Protein AF-A0A3B0TWT0-F1 (afdb_monomer_lite)

Radius of gyration: 18.14 Å; chains: 1; bounding box: 36×26×51 Å

Secondary structure (DSSP, 8-state):
---PPP-HHHHHHHHHHH-S-TTHHHHHHHHHHHHHHHHHHTT----HHHHHHHHHHHHHHHHH-THHHHHHHHHHHHT--GGG-EEEES-HHHHHHHHHTT-EEEEE--SSPPPPTTSPPPSEEESSHHHHHHHHHT-

pLDDT: mean 76.95, std 11.05, range [29.7, 89.31]

InterPro domains:
  IPR023198 Phosphoglycolate phosphatase-like, domain 2 [G3DSA:1.10.150.240] (9-74)
  IPR036412 HAD-like superfamily [SSF56784] (62-136)

Structure (mmCIF, N/CA/C/O backbone):
data_AF-A0A3B0TWT0-F1
#
_entry.id   AF-A0A3B0TWT0-F1
#
loop_
_atom_site.group_PDB
_atom_site.id
_atom_site.type_symbol
_atom_site.label_atom_id
_atom_site.label_alt_id
_atom_site.label_comp_id
_atom_site.label_asym_id
_atom_site.label_entity_id
_atom_site.label_seq_id
_atom_site.pdbx_PDB_ins_code
_atom_site.Cartn_x
_atom_site.Cartn_y
_atom_site.Cartn_z
_atom_site.occupancy
_atom_site.B_iso_or_equiv
_atom_site.auth_seq_id
_atom_site.auth_comp_id
_atom_site.auth_asym_id
_atom_site.auth_atom_id
_atom_site.pdbx_PDB_model_num
ATOM 1 N N . MET A 1 1 ? 17.627 -0.512 -26.574 1.00 29.70 1 MET A N 1
ATOM 2 C CA . MET A 1 1 ? 16.457 0.241 -26.084 1.00 29.70 1 MET A CA 1
ATOM 3 C C . MET A 1 1 ? 15.221 -0.456 -26.633 1.00 29.70 1 MET A C 1
ATOM 5 O O . MET A 1 1 ? 14.938 -0.311 -27.811 1.00 29.70 1 MET A O 1
ATOM 9 N N . ASN A 1 2 ? 14.592 -1.329 -25.839 1.00 32.09 2 ASN A N 1
ATOM 10 C CA . ASN A 1 2 ? 13.377 -2.054 -26.232 1.00 32.09 2 ASN A CA 1
ATOM 11 C C . ASN A 1 2 ? 12.176 -1.292 -25.668 1.00 32.09 2 ASN A C 1
ATOM 13 O O . ASN A 1 2 ? 11.709 -1.585 -24.572 1.00 32.09 2 ASN A O 1
ATOM 17 N N . GLU A 1 3 ? 11.718 -0.268 -26.378 1.00 43.56 3 GLU A N 1
ATOM 18 C CA . GLU A 1 3 ? 10.541 0.498 -25.969 1.00 43.56 3 GLU A CA 1
ATOM 19 C C . GLU A 1 3 ? 9.286 -0.279 -26.377 1.00 43.56 3 GLU A C 1
ATOM 21 O O . GLU A 1 3 ? 8.883 -0.289 -27.537 1.00 43.56 3 GLU A O 1
ATOM 26 N N . THR A 1 4 ? 8.694 -0.994 -25.419 1.00 53.25 4 THR A N 1
ATOM 27 C CA . THR A 1 4 ? 7.391 -1.648 -25.595 1.00 53.25 4 THR A CA 1
ATOM 28 C C . THR A 1 4 ? 6.319 -0.734 -25.016 1.00 53.25 4 THR A C 1
ATOM 30 O O . THR A 1 4 ? 6.315 -0.459 -23.817 1.00 53.25 4 THR A O 1
ATOM 33 N N . LEU A 1 5 ? 5.411 -0.245 -25.862 1.00 59.09 5 LEU A N 1
ATOM 34 C CA . LEU A 1 5 ? 4.241 0.508 -25.416 1.00 59.09 5 LEU A CA 1
ATOM 35 C C . LEU A 1 5 ? 3.238 -0.456 -24.770 1.00 59.09 5 LEU A C 1
ATOM 37 O O . LEU A 1 5 ? 2.741 -1.374 -25.420 1.00 59.09 5 LEU A O 1
ATOM 41 N N . LEU A 1 6 ? 2.935 -0.240 -23.490 1.00 68.25 6 LEU A N 1
ATOM 42 C CA . LEU A 1 6 ? 1.965 -1.036 -22.742 1.00 68.25 6 LEU A CA 1
ATOM 43 C C . LEU A 1 6 ? 0.585 -0.362 -22.784 1.00 68.25 6 LEU A C 1
ATOM 45 O O . LEU A 1 6 ? 0.431 0.788 -22.371 1.00 68.25 6 LEU A O 1
ATOM 49 N N . ASN A 1 7 ? -0.434 -1.068 -23.280 1.00 77.56 7 ASN A N 1
ATOM 50 C CA . ASN A 1 7 ? -1.796 -0.539 -23.345 1.00 77.56 7 ASN A CA 1
ATOM 51 C C . ASN A 1 7 ? -2.465 -0.567 -21.960 1.00 77.56 7 ASN A C 1
ATOM 53 O O . ASN A 1 7 ? -2.983 -1.592 -21.515 1.00 77.56 7 ASN A O 1
ATOM 57 N N . MET A 1 8 ? -2.496 0.592 -21.304 1.00 76.44 8 MET A N 1
ATOM 58 C CA . MET A 1 8 ? -3.059 0.744 -19.960 1.00 76.44 8 MET A CA 1
ATOM 59 C C . MET A 1 8 ? -4.589 0.628 -19.910 1.00 76.44 8 MET A C 1
ATOM 61 O O . MET A 1 8 ? -5.127 0.299 -18.857 1.00 76.44 8 MET A O 1
ATOM 65 N 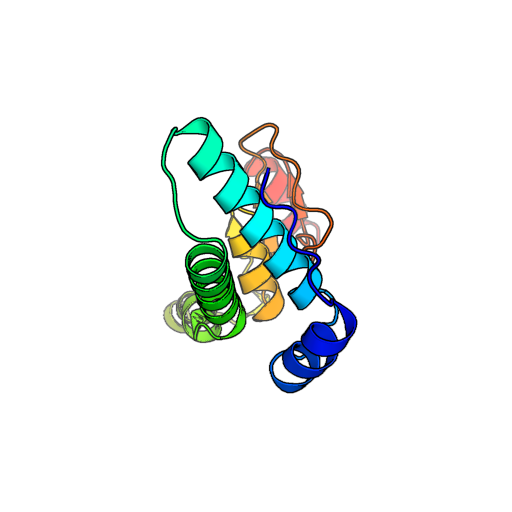N . TYR A 1 9 ? -5.297 0.873 -21.017 1.00 79.25 9 TYR A N 1
ATOM 66 C CA . TYR A 1 9 ? -6.761 0.789 -21.056 1.00 79.25 9 TYR A CA 1
ATOM 67 C C . TYR A 1 9 ? -7.242 -0.662 -20.935 1.00 79.25 9 TYR A C 1
ATOM 69 O O . TYR A 1 9 ? -8.066 -0.968 -20.077 1.00 79.25 9 TYR A O 1
ATOM 77 N N . LEU A 1 10 ? -6.661 -1.569 -21.728 1.00 80.94 10 LEU A N 1
ATOM 78 C CA . LEU A 1 10 ? -6.989 -3.000 -21.676 1.00 80.94 10 LEU A CA 1
ATOM 79 C C . LEU A 1 10 ? -6.612 -3.626 -20.332 1.00 80.94 10 LEU A C 1
ATOM 81 O O . LEU A 1 10 ? -7.359 -4.440 -19.794 1.00 80.94 10 LEU A O 1
ATOM 85 N N . LEU A 1 11 ? -5.465 -3.229 -19.773 1.00 84.06 11 LEU A N 1
ATOM 86 C CA . LEU A 1 11 ? -5.060 -3.684 -18.447 1.00 84.06 11 LEU A CA 1
ATOM 87 C C . LEU A 1 11 ? -6.046 -3.209 -17.384 1.00 84.06 11 LEU A C 1
ATOM 89 O O . LEU A 1 11 ? -6.460 -4.009 -16.554 1.00 84.06 11 LEU A O 1
ATOM 93 N N . LYS A 1 12 ? -6.491 -1.950 -17.440 1.00 84.56 12 LYS A N 1
ATOM 94 C CA . LYS A 1 12 ? -7.468 -1.419 -16.487 1.00 84.56 12 LYS A CA 1
ATOM 95 C C . LYS A 1 12 ? -8.729 -2.277 -16.405 1.00 84.56 12 LYS A C 1
ATOM 97 O O . LYS A 1 12 ? -9.126 -2.623 -15.302 1.00 84.56 12 LYS A O 1
ATOM 102 N N . GLU A 1 13 ? -9.302 -2.690 -17.534 1.00 87.62 13 GLU A N 1
ATOM 103 C CA . GLU A 1 13 ? -10.488 -3.560 -17.524 1.00 87.62 13 GLU A CA 1
ATOM 104 C C . GLU A 1 13 ? -10.245 -4.915 -16.847 1.00 87.62 13 GLU A C 1
ATOM 106 O O . GLU A 1 13 ? -11.153 -5.460 -16.225 1.00 87.62 13 GLU A O 1
ATOM 111 N N . GLN A 1 14 ? -9.046 -5.487 -16.978 1.00 86.94 14 GLN A N 1
ATOM 112 C CA . GLN A 1 14 ? -8.714 -6.757 -16.325 1.00 86.94 14 GLN A CA 1
ATOM 113 C C . GLN A 1 14 ? -8.461 -6.567 -14.830 1.00 86.94 14 GLN A C 1
ATOM 115 O O . GLN A 1 14 ? -8.944 -7.352 -14.022 1.00 86.94 14 GLN A O 1
ATOM 120 N N . PHE A 1 15 ? -7.754 -5.506 -14.446 1.00 87.56 15 PHE A N 1
ATOM 121 C CA . PHE A 1 15 ? -7.515 -5.202 -13.039 1.00 87.56 15 PHE A CA 1
ATOM 122 C C . PHE A 1 15 ? -8.818 -4.870 -12.302 1.00 87.56 15 PHE A C 1
ATOM 124 O O . PHE A 1 15 ? -9.041 -5.424 -11.232 1.00 87.56 15 PHE A O 1
ATOM 131 N N . ASP A 1 16 ? -9.717 -4.083 -12.901 1.00 86.00 16 ASP A N 1
ATOM 132 C CA . ASP A 1 16 ? -11.025 -3.747 -12.316 1.00 86.00 16 ASP A CA 1
ATOM 133 C C . ASP A 1 16 ? -11.920 -4.991 -12.100 1.00 86.00 16 ASP A C 1
ATOM 135 O O . ASP A 1 16 ? -12.799 -4.977 -11.243 1.00 86.00 16 ASP A O 1
ATOM 139 N N . LYS A 1 17 ? -11.712 -6.087 -12.850 1.00 86.19 17 LYS A N 1
ATOM 140 C CA . LYS A 1 17 ? -12.430 -7.364 -12.642 1.00 86.19 17 LYS A CA 1
ATOM 141 C C . LYS A 1 17 ? -11.926 -8.156 -11.438 1.00 86.19 17 LYS A C 1
ATOM 143 O O . LYS A 1 17 ? -12.681 -8.952 -10.884 1.00 86.19 17 LYS A O 1
ATOM 148 N N . HIS A 1 18 ? -10.650 -8.008 -11.089 1.00 82.88 18 HIS A N 1
ATOM 149 C CA . HIS A 1 18 ? -9.973 -8.855 -10.101 1.00 82.88 18 HIS A CA 1
ATOM 150 C C . HIS A 1 18 ? -9.618 -8.122 -8.806 1.00 82.88 18 HIS A C 1
ATOM 152 O O . HI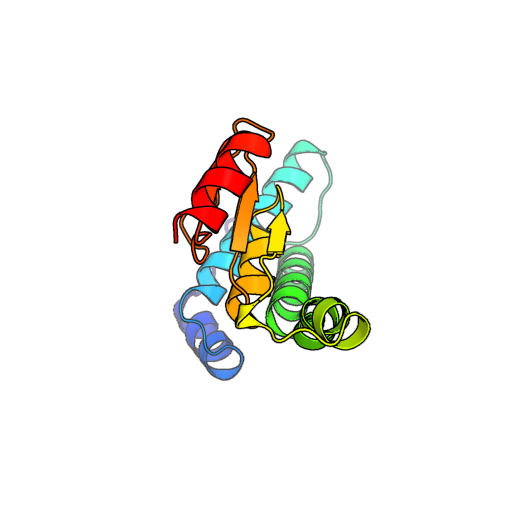S A 1 18 ? -9.337 -8.770 -7.799 1.00 82.88 18 HIS A O 1
ATOM 158 N N . PHE A 1 19 ? -9.644 -6.792 -8.814 1.00 79.31 19 PHE A N 1
ATOM 159 C CA . PHE A 1 19 ? -9.283 -5.956 -7.683 1.00 79.31 19 PHE A CA 1
ATOM 160 C C . PHE A 1 19 ? -10.293 -4.819 -7.521 1.00 79.31 19 PHE A C 1
ATOM 162 O O . PHE A 1 19 ? -10.497 -4.025 -8.436 1.00 79.31 19 PHE A O 1
ATOM 169 N N . ASP A 1 20 ? -10.856 -4.687 -6.322 1.00 79.81 20 ASP A N 1
ATOM 170 C CA . ASP A 1 20 ? -11.753 -3.583 -5.955 1.00 79.81 20 ASP A CA 1
ATOM 171 C C . ASP A 1 20 ? -10.960 -2.346 -5.482 1.00 79.81 20 ASP A C 1
ATOM 173 O O . ASP A 1 20 ? -11.164 -1.802 -4.399 1.00 79.81 20 ASP A O 1
ATOM 177 N N . ASP A 1 21 ? -9.945 -1.946 -6.256 1.00 74.06 21 ASP A N 1
ATOM 178 C CA . ASP A 1 21 ? -9.068 -0.819 -5.926 1.00 74.06 21 ASP A CA 1
ATOM 179 C C . ASP A 1 21 ? -8.568 -0.123 -7.200 1.00 74.06 21 ASP A C 1
ATOM 181 O O . ASP A 1 21 ? -7.710 -0.621 -7.932 1.00 74.06 21 ASP A O 1
ATOM 185 N N . LYS A 1 22 ? -9.078 1.088 -7.451 1.00 76.50 22 LYS A N 1
ATOM 186 C CA . LYS A 1 22 ? -8.763 1.876 -8.655 1.00 76.50 22 LYS A CA 1
ATOM 187 C C . LYS A 1 22 ? -7.287 2.282 -8.781 1.00 76.50 22 LYS A C 1
ATOM 189 O O . LYS A 1 22 ? -6.879 2.754 -9.843 1.00 76.50 22 LYS A O 1
ATOM 194 N N . TYR A 1 23 ? -6.490 2.160 -7.717 1.00 76.00 23 TYR A N 1
ATOM 195 C CA . TYR A 1 23 ? -5.068 2.518 -7.719 1.00 76.00 23 TYR A CA 1
ATOM 196 C C . TYR A 1 23 ? -4.149 1.327 -7.992 1.00 76.00 23 TYR A C 1
ATOM 198 O O . TYR A 1 23 ? -2.967 1.516 -8.290 1.00 76.00 23 TYR A O 1
ATOM 206 N N . VAL A 1 24 ? -4.689 0.110 -7.948 1.00 82.12 24 VAL A N 1
ATOM 207 C CA . VAL A 1 24 ? -3.916 -1.130 -7.965 1.00 82.12 24 VAL A CA 1
ATOM 208 C C . VAL A 1 24 ? -3.092 -1.302 -9.248 1.00 82.12 24 VAL A C 1
ATOM 210 O O . VAL A 1 24 ? -1.939 -1.717 -9.189 1.00 82.12 24 VAL A O 1
ATOM 213 N N . LEU A 1 25 ? -3.644 -0.906 -10.403 1.00 83.94 25 LEU A N 1
ATOM 214 C CA . LEU A 1 25 ? -2.963 -0.987 -11.699 1.00 83.94 25 LEU A CA 1
ATOM 215 C C . LEU A 1 25 ? -1.725 -0.090 -11.714 1.00 83.94 25 LEU A C 1
ATOM 217 O O . LEU A 1 25 ? -0.654 -0.482 -12.174 1.00 83.94 25 LEU A O 1
ATOM 221 N N . LYS A 1 26 ? -1.873 1.134 -11.198 1.00 81.19 26 LYS A N 1
ATOM 222 C CA . LYS A 1 26 ? -0.776 2.098 -11.136 1.00 81.19 26 LYS A CA 1
ATOM 223 C C . LYS A 1 26 ? 0.289 1.632 -10.149 1.00 81.19 26 LYS A C 1
ATOM 225 O O . LYS A 1 26 ? 1.472 1.756 -10.436 1.00 81.19 26 LYS A O 1
ATOM 230 N N . TYR A 1 27 ? -0.130 1.072 -9.019 1.00 80.75 27 TYR A N 1
ATOM 231 C CA . TYR A 1 27 ? 0.773 0.529 -8.013 1.00 80.75 27 TYR A CA 1
ATOM 232 C C . TYR A 1 27 ? 1.584 -0.665 -8.541 1.00 80.75 27 TYR A C 1
ATOM 234 O O . TYR A 1 27 ? 2.809 -0.663 -8.432 1.00 80.75 27 TYR A O 1
ATOM 242 N N . TRP A 1 28 ? 0.930 -1.621 -9.207 1.00 88.50 28 TRP A N 1
ATOM 243 C CA . TRP A 1 28 ? 1.596 -2.722 -9.907 1.00 88.50 28 TRP A CA 1
ATOM 244 C C . TRP A 1 28 ? 2.612 -2.224 -10.938 1.00 88.50 28 TRP A C 1
ATOM 246 O O . TRP A 1 28 ? 3.759 -2.668 -10.942 1.00 88.50 28 TRP A O 1
ATOM 256 N N . PHE A 1 29 ? 2.219 -1.259 -11.774 1.00 86.12 29 PHE A N 1
ATOM 257 C CA . PHE A 1 29 ? 3.103 -0.719 -12.803 1.0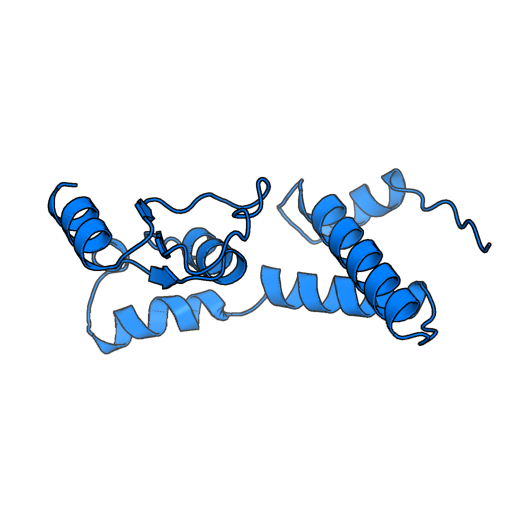0 86.12 29 PHE A CA 1
ATOM 258 C C . PHE A 1 29 ? 4.333 -0.029 -12.194 1.00 86.12 29 PHE A C 1
ATOM 260 O O . PHE A 1 29 ? 5.449 -0.224 -12.668 1.00 86.12 29 PHE A O 1
ATOM 267 N N . THR A 1 30 ? 4.163 0.710 -11.094 1.00 84.06 30 THR A N 1
ATOM 268 C CA . THR A 1 30 ? 5.286 1.296 -10.347 1.00 84.06 30 THR A CA 1
ATOM 269 C C . THR A 1 30 ? 6.234 0.223 -9.807 1.00 84.06 30 THR A C 1
ATOM 271 O O . THR A 1 30 ? 7.448 0.387 -9.928 1.00 84.06 30 THR A O 1
ATOM 274 N N . LYS A 1 31 ? 5.719 -0.889 -9.259 1.00 83.88 31 LYS A N 1
ATOM 275 C CA . LYS A 1 31 ? 6.565 -2.006 -8.799 1.00 83.88 31 LYS A CA 1
ATOM 276 C C . LYS A 1 31 ? 7.355 -2.633 -9.937 1.00 83.88 31 LYS A C 1
ATOM 278 O O . LYS A 1 31 ? 8.552 -2.846 -9.789 1.00 83.88 31 LYS A O 1
ATOM 283 N N . LEU A 1 32 ? 6.704 -2.878 -11.070 1.00 87.25 32 LEU A N 1
ATOM 284 C CA . LEU A 1 32 ? 7.348 -3.408 -12.267 1.00 87.25 32 LEU A CA 1
ATOM 285 C C . LEU A 1 32 ? 8.509 -2.514 -12.725 1.00 87.25 32 LEU A C 1
ATOM 287 O O . LEU A 1 32 ? 9.618 -3.004 -12.940 1.00 87.25 32 LEU A O 1
ATOM 291 N N . LEU A 1 33 ? 8.282 -1.200 -12.817 1.00 84.75 33 LEU A N 1
ATOM 292 C CA . LEU A 1 33 ? 9.334 -0.252 -13.186 1.00 84.75 33 LEU A CA 1
ATOM 293 C C . LEU A 1 33 ? 10.475 -0.242 -12.165 1.00 84.75 33 LEU A C 1
ATOM 295 O O . LEU A 1 33 ? 11.638 -0.290 -12.556 1.00 84.75 33 LEU A O 1
ATOM 299 N N . TYR A 1 34 ? 10.154 -0.242 -10.871 1.00 83.56 34 TYR A N 1
ATOM 300 C CA . TYR A 1 34 ? 11.147 -0.278 -9.801 1.00 83.56 34 TYR A CA 1
ATOM 301 C C . TYR A 1 34 ? 12.015 -1.544 -9.857 1.00 83.56 34 TYR A C 1
ATOM 303 O O . TYR A 1 34 ? 13.243 -1.452 -9.843 1.00 83.56 34 TYR A O 1
ATOM 311 N N . SER A 1 35 ? 11.398 -2.721 -10.005 1.00 82.06 35 SER A N 1
ATOM 312 C CA . SER A 1 35 ? 12.111 -3.990 -10.173 1.00 82.06 35 SER A CA 1
ATOM 313 C C . SER A 1 35 ? 12.987 -3.981 -11.425 1.00 82.06 35 SER A C 1
ATOM 315 O O . SER A 1 35 ? 14.146 -4.380 -11.355 1.00 82.06 35 SER A O 1
ATOM 317 N N . SER A 1 36 ? 12.487 -3.459 -12.550 1.00 83.31 36 SER A N 1
ATOM 318 C CA . SER A 1 36 ? 13.285 -3.309 -13.773 1.00 83.31 36 SER A CA 1
ATOM 319 C C . SER A 1 36 ? 14.490 -2.385 -13.577 1.00 83.31 36 SER A C 1
ATOM 321 O O . SER A 1 36 ? 15.559 -2.669 -14.116 1.00 83.31 36 SER A O 1
ATOM 323 N N . SER A 1 37 ? 14.345 -1.292 -12.823 1.00 80.50 37 SER A N 1
ATOM 324 C CA . SER A 1 37 ? 15.454 -0.385 -12.513 1.00 80.50 37 SER A CA 1
ATOM 325 C C . SER A 1 37 ? 16.511 -1.049 -11.633 1.00 80.50 37 SER A C 1
ATOM 327 O O . SER A 1 37 ? 17.697 -0.888 -11.904 1.00 80.50 37 SER A O 1
ATOM 329 N N . ILE A 1 38 ? 16.104 -1.825 -10.623 1.00 84.94 38 ILE A N 1
ATOM 330 C CA . ILE A 1 38 ? 17.038 -2.577 -9.770 1.00 84.94 38 ILE A CA 1
ATOM 331 C C . ILE A 1 38 ? 17.836 -3.586 -10.595 1.00 84.94 38 ILE A C 1
ATOM 333 O O . ILE A 1 38 ? 19.057 -3.610 -10.484 1.00 84.94 38 ILE A O 1
ATOM 337 N N . MET A 1 39 ? 17.171 -4.373 -11.446 1.00 82.75 39 MET A N 1
ATOM 338 C CA . MET A 1 39 ? 17.844 -5.347 -12.317 1.00 82.75 39 MET A CA 1
ATOM 339 C C . MET A 1 39 ? 18.885 -4.663 -13.214 1.00 82.75 39 MET A C 1
ATOM 341 O O . MET A 1 39 ? 20.029 -5.102 -13.274 1.00 82.75 39 MET A O 1
ATOM 345 N N . GLY A 1 40 ? 18.533 -3.515 -13.806 1.00 80.25 40 GLY A N 1
ATOM 346 C CA . GLY A 1 40 ? 19.472 -2.719 -14.599 1.00 80.25 40 GLY A CA 1
ATOM 347 C C . GLY A 1 40 ? 20.673 -2.190 -13.803 1.00 80.25 40 GLY A C 1
ATOM 348 O O . GLY A 1 40 ? 21.781 -2.175 -14.324 1.00 80.25 40 GLY A O 1
ATOM 349 N N . ILE A 1 41 ? 20.481 -1.786 -12.542 1.00 87.00 41 ILE A N 1
ATOM 350 C CA . ILE A 1 41 ? 21.580 -1.362 -11.651 1.00 87.00 41 ILE A CA 1
ATOM 351 C C . ILE A 1 41 ? 22.483 -2.545 -11.277 1.00 87.00 41 ILE A C 1
ATOM 353 O O . ILE A 1 41 ? 23.692 -2.375 -11.141 1.00 87.00 41 ILE A O 1
ATOM 357 N N . MET A 1 42 ? 21.901 -3.731 -11.104 1.00 88.81 42 MET A N 1
ATOM 358 C CA . MET A 1 42 ? 22.619 -4.962 -10.766 1.00 88.81 42 MET A CA 1
ATOM 359 C C . MET A 1 42 ? 23.330 -5.602 -11.970 1.00 88.81 42 MET A C 1
ATOM 361 O O . MET A 1 42 ? 23.986 -6.623 -11.795 1.00 88.81 42 MET A O 1
ATOM 365 N N . ASP A 1 43 ? 23.217 -5.011 -13.166 1.00 88.19 43 ASP A N 1
ATOM 366 C CA . ASP A 1 43 ? 23.673 -5.585 -14.443 1.00 88.19 43 ASP A CA 1
ATOM 367 C C . ASP A 1 43 ? 23.070 -6.981 -14.720 1.00 88.19 43 ASP A C 1
ATOM 369 O O . ASP A 1 43 ? 23.636 -7.823 -15.416 1.00 88.19 43 ASP A O 1
ATOM 373 N N . GLU A 1 44 ? 21.879 -7.230 -14.165 1.00 85.06 44 GLU A N 1
ATOM 374 C CA . GLU A 1 44 ? 21.106 -8.448 -14.370 1.00 85.06 44 GLU A CA 1
ATOM 375 C C . GLU A 1 44 ? 19.989 -8.188 -15.384 1.00 85.06 44 GLU A C 1
ATOM 377 O O . GLU A 1 44 ? 19.224 -7.227 -15.284 1.00 85.06 44 GLU A O 1
ATOM 382 N N . TYR A 1 45 ? 19.852 -9.073 -16.372 1.00 81.75 45 TYR A N 1
ATOM 383 C CA . TYR A 1 45 ? 18.744 -9.014 -17.319 1.00 81.75 45 TYR A CA 1
ATOM 384 C C . TYR A 1 45 ? 17.649 -10.010 -16.941 1.00 81.75 45 TYR A C 1
ATOM 386 O O . TYR A 1 45 ? 17.885 -11.214 -16.840 1.00 81.75 45 TYR A O 1
ATOM 394 N N . ARG A 1 46 ? 16.421 -9.505 -16.811 1.00 80.56 46 ARG A N 1
ATOM 395 C CA . ARG A 1 46 ? 15.192 -10.300 -16.711 1.00 80.56 46 ARG A CA 1
ATOM 396 C C . ARG A 1 46 ? 14.199 -9.802 -17.747 1.00 80.56 46 ARG A C 1
ATOM 398 O O . ARG A 1 46 ? 14.137 -8.604 -18.031 1.00 80.56 46 ARG A O 1
ATOM 405 N N . ASN A 1 47 ? 13.431 -10.716 -18.332 1.00 84.25 47 ASN A N 1
ATOM 406 C CA . ASN A 1 47 ? 12.434 -10.330 -19.320 1.00 84.25 47 ASN A CA 1
ATOM 407 C C . ASN A 1 47 ? 11.322 -9.498 -18.653 1.00 84.25 47 ASN A C 1
ATOM 409 O O . ASN A 1 47 ? 10.898 -9.789 -17.536 1.00 84.25 47 ASN A O 1
ATOM 413 N N . PHE A 1 48 ? 10.821 -8.479 -19.354 1.00 82.38 48 PHE A N 1
ATOM 414 C CA . PHE A 1 48 ? 9.751 -7.611 -18.856 1.00 82.38 48 PHE A CA 1
ATOM 415 C C . PHE A 1 48 ? 8.493 -8.389 -18.437 1.00 82.38 48 PHE A C 1
ATOM 417 O O . PHE A 1 48 ? 7.875 -8.039 -17.437 1.00 82.38 48 PHE A O 1
ATOM 424 N N . GLY A 1 49 ? 8.134 -9.453 -19.164 1.00 82.44 49 GLY A N 1
ATOM 425 C CA . GLY A 1 49 ? 7.004 -10.322 -18.831 1.00 82.44 49 GLY A CA 1
ATOM 426 C C . GLY A 1 49 ? 7.186 -11.058 -17.502 1.00 82.44 49 GLY A C 1
ATOM 427 O O . GLY A 1 49 ? 6.261 -11.088 -16.700 1.00 82.44 49 GLY A O 1
ATOM 428 N N . GLU A 1 50 ? 8.390 -11.564 -17.222 1.00 85.44 50 GLU A N 1
ATOM 429 C CA . GLU A 1 50 ? 8.703 -12.220 -15.942 1.00 85.44 50 GLU A CA 1
ATOM 430 C C . GLU A 1 50 ? 8.654 -11.225 -14.778 1.00 85.44 50 GLU A C 1
ATOM 432 O O . GLU A 1 50 ? 8.104 -11.516 -13.720 1.00 85.44 50 GLU A O 1
ATOM 437 N N . LEU A 1 51 ? 9.201 -10.019 -14.967 1.00 85.12 51 LEU A N 1
ATOM 438 C CA . LEU A 1 51 ? 9.128 -8.966 -13.951 1.00 85.12 51 LEU A CA 1
ATOM 439 C C . LEU A 1 51 ? 7.680 -8.524 -13.707 1.00 85.12 51 LEU A C 1
ATOM 441 O O . LEU A 1 51 ? 7.301 -8.254 -12.569 1.00 85.12 51 LEU A O 1
ATOM 445 N N . ALA A 1 52 ? 6.872 -8.460 -14.766 1.00 85.88 52 ALA A N 1
ATOM 446 C CA . ALA A 1 52 ? 5.454 -8.127 -14.707 1.00 85.88 52 ALA A CA 1
ATOM 447 C C . ALA A 1 52 ? 4.655 -9.188 -13.940 1.00 85.88 52 ALA A C 1
ATOM 449 O O . ALA A 1 52 ? 3.814 -8.827 -13.115 1.00 85.88 52 ALA A O 1
ATOM 450 N N . GLU A 1 53 ? 4.951 -10.468 -14.175 1.00 86.31 53 GLU A N 1
ATOM 451 C CA . GLU A 1 53 ? 4.376 -11.606 -13.457 1.00 86.31 53 GLU A CA 1
ATOM 452 C C . GLU A 1 53 ? 4.752 -11.573 -11.976 1.00 86.31 53 GLU A C 1
ATOM 454 O O . GLU A 1 53 ? 3.861 -11.557 -11.135 1.00 86.31 53 GLU A O 1
ATOM 459 N N . VAL A 1 54 ? 6.038 -11.432 -11.642 1.00 84.69 54 VAL A N 1
ATOM 460 C CA . VAL A 1 54 ? 6.498 -11.341 -10.245 1.00 84.69 54 VAL A CA 1
ATOM 461 C C . VAL A 1 54 ? 5.888 -10.129 -9.533 1.00 84.69 54 VAL A C 1
ATOM 463 O O . VAL A 1 54 ? 5.471 -10.217 -8.379 1.00 84.69 54 VAL A O 1
ATOM 466 N N . ALA A 1 55 ? 5.798 -8.976 -10.202 1.00 86.19 55 ALA A N 1
ATOM 467 C CA . ALA A 1 55 ? 5.140 -7.796 -9.644 1.00 86.19 55 ALA A CA 1
ATOM 468 C C . ALA A 1 55 ? 3.636 -8.027 -9.425 1.00 86.19 55 ALA A C 1
ATOM 470 O O . ALA A 1 55 ? 3.084 -7.539 -8.437 1.00 86.19 55 ALA A O 1
ATOM 471 N N . LEU A 1 56 ? 2.972 -8.762 -10.324 1.00 86.62 56 LEU A N 1
ATOM 472 C CA . LEU A 1 56 ? 1.554 -9.103 -10.216 1.00 86.62 56 LEU A CA 1
ATOM 473 C C . LEU A 1 56 ? 1.308 -10.130 -9.110 1.00 86.62 56 LEU A C 1
ATOM 475 O O . LEU A 1 56 ? 0.367 -9.974 -8.344 1.00 86.62 56 LEU A O 1
ATOM 479 N N . GLU A 1 57 ? 2.168 -11.133 -8.985 1.00 83.06 57 GLU A N 1
ATOM 480 C CA . GLU A 1 57 ? 2.129 -12.133 -7.924 1.00 83.06 57 GLU A CA 1
ATOM 481 C C . GLU A 1 57 ? 2.324 -11.472 -6.555 1.00 83.06 57 GLU A C 1
ATOM 483 O O . GLU A 1 57 ? 1.509 -11.669 -5.656 1.00 83.06 57 GLU A O 1
ATOM 488 N N . ASN A 1 58 ? 3.318 -10.588 -6.413 1.00 81.56 58 ASN A N 1
ATOM 489 C CA . ASN A 1 58 ? 3.510 -9.794 -5.196 1.00 81.56 58 ASN A CA 1
ATOM 490 C C . ASN A 1 58 ? 2.289 -8.927 -4.874 1.00 81.56 58 ASN A C 1
ATOM 492 O O . ASN A 1 58 ? 1.869 -8.862 -3.722 1.00 81.56 58 ASN A O 1
ATOM 496 N N . LEU A 1 59 ? 1.684 -8.301 -5.886 1.00 82.69 59 LEU A N 1
ATOM 497 C CA . LEU A 1 59 ? 0.456 -7.526 -5.724 1.00 82.69 59 LEU A CA 1
ATOM 498 C C . LEU A 1 59 ? -0.721 -8.402 -5.277 1.00 82.69 59 LEU A C 1
ATOM 500 O O . LEU A 1 59 ? -1.485 -8.006 -4.399 1.00 82.69 59 LEU A O 1
ATOM 504 N N . PHE A 1 60 ? -0.878 -9.586 -5.871 1.00 75.31 60 PHE A N 1
ATOM 505 C CA . PHE A 1 60 ? -1.884 -10.565 -5.475 1.00 75.31 60 PHE A CA 1
ATOM 506 C C . PHE A 1 60 ? -1.658 -11.006 -4.039 1.00 75.3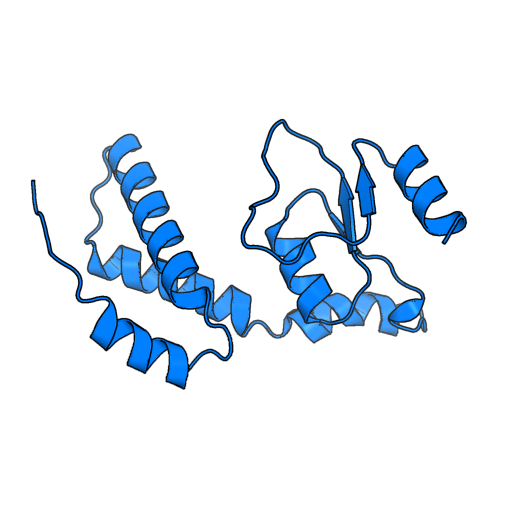1 60 PHE A C 1
ATOM 508 O O . PHE A 1 60 ? -2.597 -11.017 -3.260 1.00 75.31 60 PHE A O 1
ATOM 515 N N . PHE A 1 61 ? -0.426 -11.305 -3.652 1.00 67.81 61 PHE A N 1
ATOM 516 C CA . PHE A 1 61 ? -0.085 -11.614 -2.275 1.00 67.81 61 PHE A CA 1
ATOM 517 C C . PHE A 1 61 ? -0.374 -10.429 -1.342 1.00 67.81 61 PHE A C 1
ATOM 519 O O . PHE A 1 61 ? -0.925 -10.611 -0.269 1.00 67.81 61 PHE A O 1
ATOM 526 N N . GLU A 1 62 ? -0.085 -9.195 -1.720 1.00 69.56 62 GLU A N 1
ATOM 527 C CA . GLU A 1 62 ? -0.393 -8.031 -0.880 1.00 69.56 62 GLU A CA 1
ATOM 528 C C . GLU A 1 62 ? -1.900 -7.764 -0.745 1.00 69.56 62 GLU A C 1
ATOM 530 O O . GLU A 1 62 ? -2.347 -7.372 0.330 1.00 69.56 62 GLU A O 1
ATOM 535 N N . ASN A 1 63 ? -2.691 -8.020 -1.792 1.00 63.38 63 ASN A N 1
ATOM 536 C CA . ASN A 1 63 ? -4.141 -7.785 -1.789 1.00 63.38 63 ASN A CA 1
ATOM 537 C C . ASN A 1 63 ? -4.994 -8.981 -1.333 1.00 63.38 63 ASN A C 1
ATOM 539 O O . ASN A 1 63 ? -6.079 -8.765 -0.806 1.00 63.38 63 ASN A O 1
ATOM 543 N N . ASN A 1 64 ? -4.543 -10.218 -1.556 1.00 54.25 64 ASN A N 1
ATOM 544 C CA . ASN A 1 64 ? -5.268 -11.465 -1.271 1.00 54.25 64 ASN A CA 1
ATOM 545 C C . ASN A 1 64 ? -4.610 -12.314 -0.180 1.00 54.25 64 ASN A C 1
ATOM 547 O O . ASN A 1 64 ? -5.071 -13.428 0.080 1.00 54.25 64 ASN A O 1
ATOM 551 N N . LYS A 1 65 ? -3.545 -11.847 0.484 1.00 47.38 65 LYS A N 1
ATOM 552 C CA . LYS A 1 65 ? -3.061 -12.587 1.651 1.00 47.38 65 LYS A CA 1
ATOM 553 C C . LYS A 1 65 ? -4.178 -12.673 2.698 1.00 47.38 65 LYS A C 1
ATOM 555 O O . LYS A 1 65 ? -4.812 -11.659 2.999 1.00 47.38 65 LYS A O 1
ATOM 560 N N . PRO A 1 66 ? -4.333 -13.831 3.361 1.00 48.62 66 PRO A N 1
ATOM 561 C CA . PRO A 1 66 ? -5.152 -13.992 4.561 1.00 48.62 66 PRO A CA 1
ATOM 562 C C . PRO A 1 66 ? -4.496 -13.289 5.766 1.00 48.62 66 PRO A C 1
ATOM 564 O O . PRO A 1 66 ? -4.521 -13.776 6.890 1.00 48.62 66 PRO A O 1
ATOM 567 N N . PHE A 1 67 ? -3.862 -12.133 5.551 1.00 54.84 67 PHE A N 1
ATOM 568 C CA . PHE A 1 67 ? -3.220 -11.364 6.604 1.00 54.84 67 PHE A CA 1
ATOM 569 C C . PHE A 1 67 ? -4.234 -10.764 7.566 1.00 54.84 67 PHE A C 1
ATOM 571 O O . PHE A 1 67 ? -3.841 -10.445 8.680 1.00 54.84 67 PHE A O 1
ATOM 578 N N . LYS A 1 68 ? -5.524 -10.661 7.203 1.00 57.59 68 LYS A N 1
ATOM 579 C CA . LYS A 1 68 ? -6.553 -10.289 8.178 1.00 57.59 68 LYS A CA 1
ATOM 580 C C . LYS A 1 68 ? -6.461 -11.203 9.400 1.00 57.59 68 LYS A C 1
ATOM 582 O O . LYS A 1 68 ? -6.379 -10.700 10.507 1.00 57.59 68 LYS A O 1
ATOM 587 N N . ASP A 1 69 ? -6.320 -12.514 9.215 1.00 62.38 69 ASP A N 1
ATOM 588 C CA . ASP A 1 69 ? -6.176 -13.438 10.343 1.00 62.38 69 ASP A CA 1
ATOM 589 C C . ASP A 1 69 ? -4.872 -13.230 11.119 1.00 62.38 69 ASP A C 1
ATOM 591 O O . ASP A 1 69 ? -4.868 -13.401 12.328 1.00 62.38 69 ASP A O 1
ATOM 595 N N . ILE A 1 70 ? -3.780 -12.812 10.476 1.00 66.12 70 ILE A N 1
ATOM 596 C CA . ILE A 1 70 ? -2.505 -12.520 11.154 1.00 66.12 70 ILE A CA 1
ATOM 597 C C . ILE A 1 70 ? -2.617 -11.231 11.977 1.00 66.12 70 ILE A C 1
ATOM 599 O O . ILE A 1 70 ? -2.270 -11.233 13.154 1.00 66.12 70 ILE A O 1
ATOM 603 N N . TYR A 1 71 ? -3.182 -10.170 11.403 1.00 66.88 71 TYR A N 1
ATOM 604 C CA . TYR A 1 71 ? -3.470 -8.908 12.084 1.00 66.88 71 TYR A CA 1
ATOM 605 C C . TYR A 1 71 ? -4.458 -9.089 13.247 1.00 66.88 71 TYR A C 1
ATOM 607 O O . TYR A 1 71 ? -4.280 -8.515 14.317 1.00 66.88 71 TYR A O 1
ATOM 615 N N . LEU A 1 72 ? -5.470 -9.937 13.063 1.00 71.69 72 LEU A N 1
ATOM 616 C CA . LEU A 1 72 ? -6.481 -10.238 14.075 1.00 71.69 72 LEU A CA 1
ATOM 617 C C . LEU A 1 72 ? -6.043 -11.313 15.078 1.00 71.69 72 LEU A C 1
ATOM 619 O O . LEU A 1 72 ? -6.646 -11.435 16.143 1.00 71.69 72 LEU A O 1
ATOM 623 N N . SER A 1 73 ? -5.011 -12.105 14.771 1.00 73.75 73 SER A N 1
ATOM 624 C CA . SER A 1 73 ? -4.556 -13.189 15.651 1.00 73.75 73 SER A CA 1
ATOM 625 C C . SER A 1 73 ? -4.016 -12.672 16.977 1.00 73.75 73 SER A C 1
ATOM 627 O O . SER A 1 73 ? -4.322 -13.270 18.005 1.00 73.75 73 SER A O 1
ATOM 629 N N . GLY A 1 74 ? -3.304 -11.539 16.970 1.00 71.00 74 GLY A N 1
ATOM 630 C CA . GLY A 1 74 ? -2.832 -10.888 18.193 1.00 71.00 74 GLY A CA 1
ATOM 631 C C . GLY A 1 74 ? -3.997 -10.476 19.094 1.00 71.00 74 GLY A C 1
ATOM 632 O O . GLY A 1 74 ? -4.011 -10.800 20.276 1.00 71.00 74 GLY A O 1
ATOM 633 N N . ALA A 1 75 ? -5.036 -9.875 18.504 1.00 73.69 75 ALA A N 1
ATOM 634 C CA . ALA A 1 75 ? -6.272 -9.524 19.204 1.00 73.69 75 ALA A CA 1
ATOM 635 C C . ALA A 1 75 ? -6.942 -10.743 19.835 1.00 73.69 75 ALA A C 1
ATOM 637 O O . ALA A 1 75 ? -7.262 -10.768 21.022 1.00 73.69 75 ALA A O 1
ATOM 638 N N . LYS A 1 76 ? -7.097 -11.798 19.031 1.00 78.06 76 LYS A N 1
ATOM 639 C CA . LYS A 1 76 ? -7.751 -13.040 19.433 1.00 78.06 76 LYS A CA 1
ATOM 640 C C . LYS A 1 76 ? -6.990 -13.769 20.540 1.00 78.06 76 LYS A C 1
ATOM 642 O O . LYS A 1 76 ? -7.627 -14.364 21.405 1.00 78.06 76 LYS A O 1
ATOM 647 N N . GLN A 1 77 ? -5.659 -13.755 20.500 1.00 78.06 77 GLN A N 1
ATOM 648 C CA . GLN A 1 77 ? -4.814 -14.401 21.502 1.00 78.06 77 GLN A CA 1
ATOM 649 C C . GLN A 1 77 ? -4.909 -13.702 22.863 1.00 78.06 77 GLN A C 1
ATOM 651 O O . GLN A 1 77 ? -4.967 -14.382 23.884 1.00 78.06 77 GLN A O 1
ATOM 656 N N . GLU A 1 78 ? -4.996 -12.373 22.863 1.00 76.12 78 GLU A N 1
ATOM 657 C CA . GLU A 1 78 ? -5.092 -11.556 24.079 1.00 76.12 78 GLU A CA 1
ATOM 658 C C . GLU A 1 78 ? -6.545 -11.313 24.536 1.00 76.12 78 GLU A C 1
ATOM 660 O O . GLU A 1 78 ? -6.782 -10.698 25.574 1.00 76.12 78 GLU A O 1
ATOM 665 N N . GLY A 1 79 ? -7.539 -11.799 23.782 1.00 81.94 79 GLY A N 1
ATOM 666 C CA . GLY A 1 79 ? -8.960 -11.594 24.083 1.00 81.94 79 GLY A CA 1
ATOM 667 C C . GLY A 1 79 ? -9.425 -10.140 23.933 1.00 81.94 79 GLY A C 1
ATOM 668 O O . GLY A 1 79 ? -10.417 -9.752 24.548 1.00 81.94 79 GLY A O 1
ATOM 669 N N . LEU A 1 80 ? -8.709 -9.347 23.136 1.00 80.44 80 LEU A N 1
ATOM 670 C CA . LEU A 1 80 ? -8.963 -7.927 22.901 1.00 80.44 80 LEU A CA 1
ATOM 671 C C . LEU A 1 80 ? -9.795 -7.718 21.630 1.00 80.44 80 LEU A C 1
ATOM 673 O O . LEU A 1 80 ? -9.737 -8.520 20.693 1.00 80.44 80 LEU A O 1
ATOM 677 N N . GLN A 1 81 ? -10.565 -6.631 21.593 1.00 81.75 81 GLN A N 1
ATOM 678 C CA . GLN A 1 81 ? -11.261 -6.208 20.380 1.00 81.75 81 GLN A CA 1
ATOM 679 C C . GLN A 1 81 ? -10.301 -5.460 19.448 1.00 81.75 81 GLN A C 1
ATOM 681 O O . GLN A 1 81 ? -9.274 -4.933 19.875 1.00 81.75 81 GLN A O 1
ATOM 686 N N . THR A 1 82 ? -10.628 -5.400 18.159 1.00 79.69 82 THR A N 1
ATOM 687 C CA . THR A 1 82 ? -9.808 -4.704 17.156 1.00 79.69 82 THR A CA 1
ATOM 688 C C . THR A 1 82 ? -9.672 -3.212 17.412 1.00 79.69 82 THR A C 1
ATOM 690 O O . THR A 1 82 ? -8.659 -2.624 17.044 1.00 79.69 82 THR A O 1
ATOM 693 N N . GLU A 1 83 ? -10.668 -2.611 18.058 1.00 83.69 83 GLU A N 1
ATOM 694 C CA . GLU A 1 83 ? -10.689 -1.188 18.395 1.00 83.69 83 GLU A CA 1
ATOM 695 C C . GLU A 1 83 ? -9.709 -0.856 19.531 1.00 83.69 83 GLU A C 1
ATOM 697 O O . GLU A 1 83 ? -9.221 0.269 19.608 1.00 83.69 83 GLU A O 1
ATOM 702 N N . ASP A 1 84 ? -9.367 -1.847 20.360 1.00 82.56 84 ASP A N 1
ATOM 703 C CA . ASP A 1 84 ? -8.456 -1.705 21.501 1.00 82.56 84 ASP A CA 1
ATOM 704 C C . ASP A 1 84 ? -6.982 -1.930 21.115 1.00 82.56 84 ASP A C 1
ATOM 706 O O . ASP A 1 84 ? -6.099 -1.972 21.975 1.00 82.56 84 ASP A O 1
ATOM 710 N N . ILE A 1 85 ? -6.693 -2.119 19.823 1.00 83.19 85 ILE A N 1
ATOM 711 C CA . ILE A 1 85 ? -5.368 -2.496 19.330 1.00 83.19 85 ILE A CA 1
ATOM 712 C C . ILE A 1 85 ? -4.894 -1.508 18.279 1.00 83.19 85 ILE A C 1
ATOM 714 O O . ILE A 1 85 ? -5.584 -1.197 17.308 1.00 83.19 85 ILE A O 1
ATOM 718 N N . VAL A 1 86 ? -3.647 -1.072 18.444 1.00 85.75 86 VAL A N 1
ATOM 719 C CA . VAL A 1 86 ? -2.946 -0.238 17.472 1.00 85.75 86 VAL A CA 1
ATOM 720 C C . VAL A 1 86 ? -1.791 -1.034 16.877 1.00 85.75 86 VAL A C 1
ATOM 722 O O . VAL A 1 86 ? -0.872 -1.441 17.588 1.00 85.75 86 VAL A O 1
ATOM 725 N N . MET A 1 87 ? -1.814 -1.235 15.560 1.00 83.69 87 MET A N 1
ATOM 726 C CA . MET A 1 87 ? -0.680 -1.797 14.831 1.00 83.69 87 MET A CA 1
ATOM 727 C C . MET A 1 87 ? 0.407 -0.732 14.681 1.00 83.69 87 MET A C 1
ATOM 729 O O . MET A 1 87 ? 0.168 0.314 14.078 1.00 83.69 87 MET A O 1
ATOM 733 N N . VAL A 1 88 ? 1.612 -1.004 15.185 1.00 84.06 88 VAL A N 1
ATOM 734 C CA . VAL A 1 88 ? 2.753 -0.080 15.121 1.00 84.06 88 VAL A CA 1
ATOM 735 C C . VAL A 1 88 ? 3.829 -0.648 14.201 1.00 84.06 88 VAL A C 1
ATOM 737 O O . VAL A 1 88 ? 4.360 -1.723 14.470 1.00 84.06 88 VAL A O 1
ATOM 740 N N . ALA A 1 89 ? 4.203 0.077 13.145 1.00 77.12 89 ALA A N 1
ATOM 741 C CA . ALA A 1 89 ? 5.243 -0.376 12.220 1.00 77.12 89 ALA A CA 1
ATOM 742 C C . ALA A 1 89 ? 6.082 0.777 11.656 1.00 77.12 89 ALA A C 1
ATOM 744 O O . ALA A 1 89 ? 5.685 1.941 11.647 1.00 77.12 89 ALA A O 1
ATOM 745 N N . THR A 1 90 ? 7.267 0.436 11.153 1.00 73.06 90 THR A N 1
ATOM 746 C CA . THR A 1 90 ? 8.180 1.370 10.468 1.00 73.06 90 THR A CA 1
ATOM 747 C C . THR A 1 90 ? 8.112 1.234 8.950 1.00 73.06 90 THR A C 1
ATOM 749 O O . THR A 1 90 ? 8.805 1.953 8.235 1.00 73.06 90 THR A O 1
ATOM 752 N N . HIS A 1 91 ? 7.315 0.284 8.462 1.00 70.69 91 HIS A N 1
ATOM 753 C CA . HIS A 1 91 ? 7.105 0.005 7.052 1.00 70.69 91 HIS A CA 1
ATOM 754 C C . HIS A 1 91 ? 5.662 0.334 6.682 1.00 70.69 91 HIS A C 1
ATOM 756 O O . HIS A 1 91 ? 4.720 -0.062 7.366 1.00 70.69 91 HIS A O 1
ATOM 762 N N . ASP A 1 92 ? 5.497 1.079 5.600 1.00 66.06 92 ASP A N 1
ATOM 763 C CA . ASP A 1 92 ? 4.213 1.603 5.146 1.00 66.06 92 ASP A CA 1
ATOM 764 C C . ASP A 1 92 ? 3.308 0.513 4.548 1.00 66.06 92 ASP A C 1
ATOM 766 O O . ASP A 1 92 ? 2.097 0.545 4.754 1.00 66.06 92 ASP A O 1
ATOM 770 N N . TRP A 1 93 ? 3.885 -0.502 3.899 1.00 64.06 93 TRP A N 1
ATOM 771 C CA . TRP A 1 93 ? 3.142 -1.651 3.368 1.00 64.06 93 TRP A CA 1
ATOM 772 C C . TRP A 1 93 ? 2.462 -2.487 4.463 1.00 64.06 93 TRP A C 1
ATOM 774 O O . TRP A 1 93 ? 1.375 -3.016 4.235 1.00 64.06 93 TRP A O 1
ATOM 784 N N . ASP A 1 94 ? 3.054 -2.571 5.656 1.00 70.25 94 ASP A N 1
ATOM 785 C CA . ASP A 1 94 ? 2.490 -3.337 6.775 1.00 70.25 94 ASP A CA 1
ATOM 786 C C . ASP A 1 94 ? 1.306 -2.596 7.418 1.00 70.25 94 ASP A C 1
ATOM 788 O O . ASP A 1 94 ? 0.256 -3.171 7.705 1.00 70.25 94 ASP A O 1
ATOM 792 N N . LEU A 1 95 ? 1.425 -1.270 7.538 1.00 72.56 95 LEU A N 1
ATOM 793 C CA . LEU A 1 95 ? 0.342 -0.414 8.026 1.00 72.56 95 LEU A CA 1
ATOM 794 C C . LEU A 1 95 ? -0.808 -0.334 7.029 1.00 72.56 95 LEU A C 1
ATOM 796 O O . LEU A 1 95 ? -1.965 -0.347 7.435 1.00 72.56 95 LEU A O 1
ATOM 800 N N . PHE A 1 96 ? -0.513 -0.311 5.730 1.00 71.31 96 PHE A N 1
ATOM 801 C CA . PHE A 1 96 ? -1.542 -0.378 4.699 1.00 71.31 96 PHE A CA 1
ATOM 802 C C . PHE A 1 96 ? -2.378 -1.664 4.812 1.00 71.31 96 PHE A C 1
ATOM 804 O O . PHE A 1 96 ? -3.610 -1.602 4.764 1.00 71.31 96 PHE A O 1
ATOM 811 N N . GLY A 1 97 ? -1.724 -2.813 5.022 1.00 70.75 97 GLY A N 1
ATOM 812 C CA . GLY A 1 97 ? -2.390 -4.096 5.251 1.00 70.75 97 GLY A CA 1
ATOM 813 C C . GLY A 1 97 ? -3.258 -4.098 6.514 1.00 70.75 97 GLY A C 1
ATOM 814 O O . GLY A 1 97 ? -4.437 -4.452 6.449 1.00 70.75 97 GLY A O 1
ATOM 815 N N . ALA A 1 98 ? -2.714 -3.633 7.642 1.00 76.06 98 ALA A N 1
ATOM 816 C CA . ALA A 1 98 ? -3.436 -3.553 8.913 1.00 76.06 98 ALA A CA 1
ATOM 817 C C . ALA A 1 98 ? -4.649 -2.607 8.846 1.00 76.06 98 ALA A C 1
ATOM 819 O O . ALA A 1 98 ? -5.730 -2.940 9.333 1.00 76.06 98 ALA A O 1
ATOM 820 N N . LYS A 1 99 ? -4.510 -1.468 8.158 1.00 79.69 99 LYS A N 1
ATOM 821 C CA . LYS A 1 99 ? -5.603 -0.516 7.932 1.00 79.69 99 LYS A CA 1
ATOM 822 C C . LYS A 1 99 ? -6.720 -1.127 7.084 1.00 79.69 99 LYS A C 1
ATOM 824 O O . LYS A 1 99 ? -7.890 -1.003 7.435 1.00 79.69 99 LYS A O 1
ATOM 829 N N . LYS A 1 100 ? -6.381 -1.845 6.001 1.00 74.31 100 LYS A N 1
ATOM 830 C CA . LYS A 1 100 ? -7.363 -2.609 5.202 1.00 74.31 100 LYS A CA 1
ATOM 831 C C . LYS A 1 100 ? -8.055 -3.707 6.023 1.00 74.31 100 LYS A C 1
ATOM 833 O O . LYS A 1 100 ? -9.210 -4.026 5.752 1.00 74.31 100 LYS A O 1
ATOM 838 N N . ALA A 1 101 ? -7.380 -4.264 7.030 1.00 75.94 101 ALA A N 1
ATOM 839 C CA . ALA A 1 101 ? -7.957 -5.236 7.957 1.00 75.94 101 ALA A CA 1
ATOM 840 C C . ALA A 1 101 ? -8.901 -4.617 9.009 1.00 75.94 101 ALA A C 1
ATOM 842 O O . ALA A 1 101 ? -9.627 -5.371 9.661 1.00 75.94 101 ALA A O 1
ATOM 843 N N . GLY A 1 102 ? -8.941 -3.283 9.127 1.00 78.69 102 GLY A N 1
ATOM 844 C CA . GLY A 1 102 ? -9.795 -2.540 10.059 1.00 78.69 102 GLY A CA 1
ATOM 845 C C . GLY A 1 102 ? -9.116 -2.139 11.371 1.00 78.69 102 GLY A C 1
ATOM 846 O O . GLY A 1 102 ? -9.805 -1.691 12.279 1.00 78.69 102 GLY A O 1
ATOM 847 N N . LEU A 1 103 ? -7.795 -2.300 11.488 1.00 84.56 103 LEU A N 1
ATOM 848 C CA . LEU A 1 103 ? -7.051 -1.889 12.679 1.00 84.56 103 LEU A CA 1
ATOM 849 C C . LEU A 1 103 ? -6.719 -0.397 12.655 1.00 84.56 103 LEU A C 1
ATOM 851 O O . LEU A 1 103 ? -6.448 0.181 11.597 1.00 84.56 103 LEU A O 1
ATOM 855 N N . THR A 1 104 ? -6.622 0.185 13.847 1.00 88.69 104 THR A N 1
ATOM 856 C CA . THR A 1 104 ? -5.942 1.465 14.060 1.00 88.69 104 THR A CA 1
ATOM 857 C C . THR A 1 104 ? -4.440 1.281 13.832 1.00 88.69 104 THR A C 1
ATOM 859 O O . THR A 1 104 ? -3.853 0.273 14.230 1.00 88.69 104 THR A O 1
ATOM 862 N N . THR A 1 105 ? -3.793 2.241 13.173 1.00 87.06 105 THR A N 1
ATOM 863 C CA . THR A 1 105 ? -2.406 2.105 12.697 1.00 87.06 105 THR A CA 1
ATOM 864 C C . THR A 1 105 ? -1.523 3.282 13.092 1.00 87.06 105 THR A C 1
ATOM 866 O O . THR A 1 105 ? -1.930 4.439 13.035 1.00 87.06 105 THR A O 1
ATOM 869 N N . ALA A 1 106 ? -0.273 2.992 13.436 1.00 85.56 106 ALA A N 1
ATOM 870 C CA . ALA A 1 106 ? 0.719 3.969 13.849 1.00 85.56 106 ALA A CA 1
ATOM 871 C C . ALA A 1 106 ? 2.056 3.757 13.134 1.00 85.56 106 ALA A C 1
ATOM 873 O O . ALA A 1 106 ? 2.665 2.686 13.203 1.00 85.56 106 ALA A O 1
ATOM 874 N N . TYR A 1 107 ? 2.543 4.808 12.482 1.00 84.75 107 TYR A N 1
ATOM 875 C CA . TYR A 1 107 ? 3.839 4.807 11.818 1.00 84.75 107 TYR A CA 1
ATOM 876 C C . TYR A 1 107 ? 4.933 5.381 12.719 1.00 84.75 107 TYR A C 1
ATOM 878 O O . TYR A 1 107 ? 4.817 6.511 13.196 1.00 84.75 107 TYR A O 1
ATOM 886 N N . ILE A 1 108 ? 6.021 4.624 12.904 1.00 80.06 108 ILE A N 1
ATOM 887 C CA . ILE A 1 108 ? 7.261 5.120 13.514 1.00 80.06 108 ILE A CA 1
ATOM 888 C C . ILE A 1 108 ? 8.304 5.327 12.417 1.00 80.06 108 ILE A C 1
ATOM 890 O O . ILE A 1 108 ? 8.835 4.376 11.839 1.00 80.06 108 ILE A O 1
ATOM 894 N N . LYS A 1 109 ? 8.655 6.584 12.161 1.00 77.38 109 LYS A N 1
ATOM 895 C CA . LYS A 1 109 ? 9.670 6.956 11.177 1.00 77.38 109 LYS A CA 1
ATOM 896 C C . LYS A 1 109 ? 11.069 6.586 11.683 1.00 77.38 109 LYS A C 1
ATOM 898 O O . LYS A 1 109 ? 11.600 7.235 12.578 1.00 77.38 109 LYS A O 1
ATOM 903 N N . ARG A 1 110 ? 11.691 5.556 11.092 1.00 66.81 110 ARG A N 1
ATOM 904 C CA . ARG A 1 110 ? 13.080 5.134 11.398 1.00 66.81 110 ARG A CA 1
ATOM 905 C C . ARG A 1 110 ? 14.133 5.576 10.371 1.00 66.81 110 ARG A C 1
ATOM 907 O O . ARG A 1 110 ? 15.320 5.517 10.677 1.00 66.81 110 ARG A O 1
ATOM 914 N N . LYS A 1 111 ? 13.726 6.003 9.171 1.00 62.97 111 LYS A N 1
ATOM 915 C CA . LYS A 1 111 ? 14.598 6.496 8.085 1.00 62.97 111 LYS A CA 1
ATOM 916 C C . LYS A 1 111 ? 13.967 7.722 7.412 1.00 62.97 111 LYS A C 1
ATOM 918 O O . LYS A 1 111 ? 12.789 7.994 7.615 1.00 62.97 111 LYS A O 1
ATOM 923 N N . GLU A 1 112 ? 14.733 8.434 6.583 1.00 59.50 112 GLU A N 1
ATOM 924 C CA . GLU A 1 112 ? 14.253 9.525 5.703 1.00 59.50 112 GLU A CA 1
ATOM 925 C C . GLU A 1 112 ? 13.209 9.066 4.660 1.00 59.50 112 GLU A C 1
ATOM 927 O O . GLU A 1 112 ? 12.671 9.895 3.933 1.00 59.50 112 GLU A O 1
ATOM 932 N N . GLU A 1 113 ? 12.909 7.763 4.583 1.00 57.59 113 GLU A N 1
ATOM 933 C CA . GLU A 1 113 ? 11.892 7.211 3.687 1.00 57.59 113 GLU A CA 1
ATOM 934 C C . GLU A 1 113 ? 10.552 7.943 3.840 1.00 57.59 113 GLU A C 1
ATOM 936 O O . GLU A 1 113 ? 10.027 8.153 4.938 1.00 57.59 113 GLU A O 1
ATOM 941 N N . ILE A 1 114 ? 10.025 8.368 2.694 1.00 65.19 114 ILE A N 1
ATOM 942 C CA . ILE A 1 114 ? 8.745 9.052 2.579 1.00 65.19 114 ILE A CA 1
ATOM 943 C C . ILE A 1 114 ? 7.675 7.963 2.581 1.00 65.19 114 ILE A C 1
ATOM 945 O O . ILE A 1 114 ? 7.6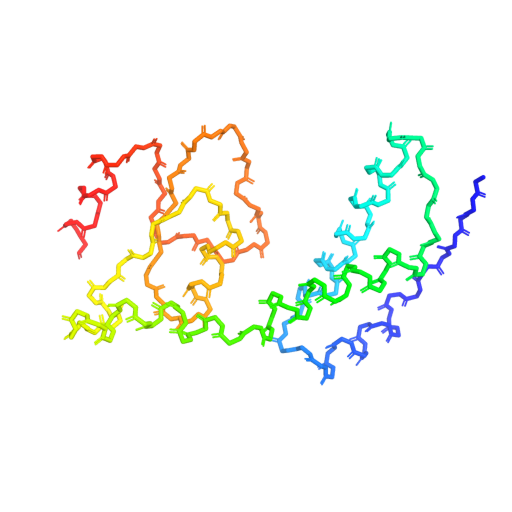70 7.122 1.682 1.00 65.19 114 ILE A O 1
ATOM 949 N N . TYR A 1 115 ? 6.776 7.989 3.570 1.00 65.75 115 TYR A N 1
ATOM 950 C CA . TYR A 1 115 ? 5.578 7.148 3.573 1.00 65.75 115 TYR A CA 1
ATOM 951 C C . TYR A 1 115 ? 4.880 7.284 2.221 1.00 65.75 115 TYR A C 1
ATOM 953 O O . TYR A 1 115 ? 4.596 8.404 1.781 1.00 65.75 115 TYR A O 1
ATOM 961 N N . HIS A 1 116 ? 4.647 6.169 1.532 1.00 69.06 116 HIS A N 1
ATOM 962 C CA . HIS A 1 116 ? 4.238 6.241 0.142 1.00 69.06 116 HIS A CA 1
ATOM 963 C C . HIS A 1 116 ? 2.890 6.987 -0.001 1.00 69.06 116 HIS A C 1
ATOM 965 O O . HIS A 1 116 ? 1.898 6.610 0.632 1.00 69.06 116 HIS A O 1
ATOM 971 N N . PRO A 1 117 ? 2.799 8.035 -0.847 1.00 72.06 117 PRO A N 1
ATOM 972 C CA . PRO A 1 117 ? 1.645 8.944 -0.881 1.00 72.06 117 PRO A CA 1
ATOM 973 C C . PRO A 1 117 ? 0.350 8.294 -1.389 1.00 72.06 117 PRO A C 1
ATOM 975 O O . PRO A 1 117 ? -0.718 8.892 -1.302 1.00 72.06 117 PRO A O 1
ATOM 978 N N . PHE A 1 118 ? 0.437 7.083 -1.941 1.00 63.72 118 PHE A N 1
ATOM 979 C CA . PHE A 1 118 ? -0.710 6.340 -2.460 1.00 63.72 118 PHE A CA 1
ATOM 980 C C . PHE A 1 118 ? -1.258 5.283 -1.487 1.00 63.72 118 PHE A C 1
ATOM 982 O O . PHE A 1 118 ? -2.230 4.616 -1.827 1.00 63.72 118 PHE A O 1
ATOM 989 N N . TYR A 1 119 ? -0.663 5.106 -0.303 1.00 70.56 119 TYR A N 1
ATOM 990 C CA . TYR A 1 119 ? -1.216 4.226 0.732 1.00 70.56 119 TYR A CA 1
ATOM 991 C C . TYR A 1 119 ? -2.204 4.972 1.628 1.00 70.56 119 TYR A C 1
ATOM 993 O O . TYR A 1 119 ? -2.101 6.189 1.815 1.00 70.56 119 TYR A O 1
ATOM 1001 N N . LEU A 1 120 ? -3.147 4.226 2.218 1.00 67.75 120 LEU A N 1
ATOM 1002 C CA . LEU A 1 120 ? -3.912 4.714 3.363 1.00 67.75 120 LEU A CA 1
ATOM 1003 C C . LEU A 1 120 ? -2.925 5.145 4.441 1.00 67.75 120 LEU A C 1
ATOM 1005 O O . LEU A 1 120 ? -2.091 4.353 4.866 1.00 67.75 120 LEU A O 1
ATOM 1009 N N . GLN A 1 121 ? -3.006 6.410 4.837 1.00 83.25 121 GLN A N 1
ATOM 1010 C CA . GLN A 1 121 ? -2.095 6.959 5.828 1.00 83.25 121 GLN A CA 1
ATOM 1011 C C . GLN A 1 121 ? -2.381 6.345 7.201 1.00 83.25 121 GLN A C 1
ATOM 1013 O O . GLN A 1 121 ? -3.534 6.031 7.534 1.00 83.25 121 GLN A O 1
ATOM 1018 N N . ALA A 1 122 ? -1.324 6.200 7.997 1.00 81.69 122 ALA A N 1
ATOM 1019 C CA . ALA A 1 122 ? -1.452 5.809 9.393 1.00 81.69 122 ALA A CA 1
ATOM 1020 C C . ALA A 1 122 ? -2.317 6.823 10.165 1.00 81.69 122 ALA A C 1
ATOM 1022 O O . ALA A 1 122 ? -2.332 8.007 9.827 1.00 81.69 122 ALA A O 1
ATOM 1023 N N . ASP A 1 123 ? -3.041 6.357 11.184 1.00 87.44 123 ASP A N 1
ATOM 1024 C CA . ASP A 1 123 ? -3.836 7.221 12.074 1.00 87.44 123 ASP A CA 1
ATOM 1025 C C . ASP A 1 123 ? -2.927 8.136 12.899 1.00 87.44 123 ASP A C 1
ATOM 1027 O O . ASP A 1 123 ? -3.232 9.307 13.111 1.00 87.44 123 ASP A O 1
ATOM 1031 N N . PHE A 1 124 ? -1.760 7.609 13.277 1.00 89.31 124 PHE A N 1
ATOM 1032 C CA . PHE A 1 124 ? -0.721 8.328 14.002 1.00 89.31 124 PHE A CA 1
ATOM 1033 C C . PHE A 1 124 ? 0.610 8.263 13.255 1.00 89.31 124 PHE A C 1
ATOM 1035 O O . PHE A 1 124 ? 0.965 7.242 12.657 1.00 89.31 124 PHE A O 1
ATOM 1042 N N . ASN A 1 125 ? 1.379 9.348 13.312 1.00 85.31 125 ASN A N 1
ATOM 1043 C CA . ASN A 1 125 ? 2.693 9.439 12.682 1.00 85.31 125 ASN A CA 1
ATOM 1044 C C . ASN A 1 125 ? 3.665 10.161 13.617 1.00 85.31 125 ASN A C 1
ATOM 1046 O O . ASN A 1 125 ? 3.407 11.283 14.057 1.00 85.31 125 ASN A O 1
ATOM 1050 N N . THR A 1 126 ? 4.785 9.514 13.926 1.00 84.50 126 THR A N 1
ATOM 1051 C CA . THR A 1 126 ? 5.828 10.075 14.788 1.00 84.50 126 THR A CA 1
ATOM 1052 C C . THR A 1 126 ? 7.196 9.472 14.473 1.00 84.50 126 THR A C 1
ATOM 1054 O O . THR A 1 126 ? 7.323 8.503 13.728 1.00 84.50 126 THR A O 1
ATOM 1057 N N . SER A 1 127 ? 8.254 10.053 15.029 1.00 84.44 127 SER A N 1
ATOM 1058 C CA . SER A 1 127 ? 9.634 9.579 14.914 1.00 84.44 127 SER A CA 1
ATOM 1059 C C . SER A 1 127 ? 10.082 8.697 16.085 1.00 84.44 127 SER A C 1
ATOM 1061 O O . SER A 1 127 ? 11.142 8.078 16.002 1.00 84.44 127 SER A O 1
ATOM 1063 N N . ASN A 1 128 ? 9.314 8.618 17.178 1.00 79.12 128 ASN A N 1
ATOM 1064 C CA . ASN A 1 128 ? 9.686 7.836 18.358 1.00 79.12 128 ASN A CA 1
ATOM 1065 C C . ASN A 1 128 ? 8.470 7.278 19.123 1.00 79.12 128 ASN A C 1
ATOM 1067 O O . ASN A 1 128 ? 7.349 7.761 18.993 1.00 79.12 128 ASN A O 1
ATOM 1071 N N . LEU A 1 129 ? 8.713 6.229 19.916 1.00 73.31 129 LEU A N 1
ATOM 1072 C CA . LEU A 1 129 ? 7.670 5.502 20.642 1.00 73.31 129 LEU A CA 1
ATOM 1073 C C . LEU A 1 129 ? 7.034 6.308 21.796 1.00 73.31 129 LEU A C 1
ATOM 1075 O O . LEU A 1 129 ? 5.814 6.263 21.902 1.00 73.31 129 LEU A O 1
ATOM 1079 N N . PRO A 1 130 ? 7.778 7.048 22.645 1.00 85.75 130 PRO A N 1
ATOM 1080 C CA . PRO A 1 130 ? 7.159 7.862 23.698 1.00 85.75 130 PRO A CA 1
ATOM 1081 C C . PRO A 1 130 ? 6.096 8.840 23.182 1.00 85.75 130 PRO A C 1
ATOM 1083 O O . PRO A 1 130 ? 4.988 8.876 23.718 1.00 85.75 130 PRO A O 1
ATOM 1086 N N . ASP A 1 131 ? 6.400 9.565 22.103 1.00 85.50 131 ASP A N 1
ATOM 1087 C CA . ASP A 1 131 ? 5.458 10.503 21.487 1.00 85.50 131 ASP A CA 1
ATOM 1088 C C . ASP A 1 131 ? 4.252 9.769 20.890 1.00 85.50 131 ASP A C 1
ATOM 1090 O O . ASP A 1 131 ? 3.126 10.261 20.972 1.00 85.50 131 ASP A O 1
ATOM 1094 N N . LEU A 1 132 ? 4.465 8.569 20.327 1.00 84.31 132 LEU A N 1
ATOM 1095 C CA . LEU A 1 132 ? 3.373 7.743 19.811 1.00 84.31 132 LEU A CA 1
ATOM 1096 C C . LEU A 1 132 ? 2.372 7.400 20.915 1.00 84.31 132 LEU A C 1
ATOM 1098 O O . LEU A 1 132 ? 1.167 7.555 20.739 1.00 84.31 132 LEU A O 1
ATOM 1102 N N . ILE A 1 133 ? 2.879 6.932 22.057 1.00 84.50 133 ILE A N 1
ATOM 1103 C CA . ILE A 1 133 ? 2.044 6.524 23.187 1.00 84.50 133 ILE A CA 1
ATOM 1104 C C . ILE A 1 133 ? 1.245 7.715 23.725 1.00 84.50 133 ILE A C 1
ATOM 1106 O O . ILE A 1 133 ? 0.068 7.561 24.038 1.00 84.50 133 ILE A O 1
ATOM 1110 N N . GLN A 1 134 ? 1.834 8.914 23.772 1.00 85.75 134 GLN A N 1
ATOM 1111 C CA . GLN A 1 134 ? 1.095 10.122 24.149 1.00 85.75 134 GLN A CA 1
ATOM 1112 C C . GLN A 1 134 ? -0.029 10.463 23.167 1.00 85.75 134 GLN A C 1
ATOM 1114 O O . GLN A 1 134 ? -1.101 10.863 23.612 1.00 85.75 134 GLN A O 1
ATOM 1119 N N . GLN A 1 135 ? 0.182 10.302 21.857 1.00 86.06 135 GLN A N 1
ATOM 1120 C CA . GLN A 1 135 ? -0.884 10.522 20.873 1.00 86.06 135 GLN A CA 1
ATOM 1121 C C . GLN A 1 135 ? -2.040 9.534 21.074 1.00 86.06 135 GLN A C 1
ATOM 1123 O O . GLN A 1 135 ? -3.189 9.959 21.123 1.00 86.06 135 GLN A O 1
ATOM 1128 N N . ILE A 1 136 ? -1.732 8.248 21.274 1.00 84.69 136 ILE A N 1
ATOM 1129 C CA . ILE A 1 136 ? -2.744 7.200 21.480 1.00 84.69 136 ILE A CA 1
ATOM 1130 C C . ILE A 1 136 ? -3.560 7.453 22.757 1.00 84.69 136 ILE A C 1
ATOM 1132 O O . ILE 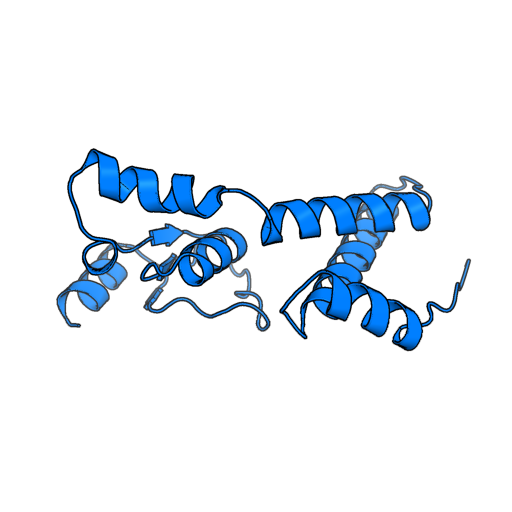A 1 136 ? -4.780 7.372 22.718 1.00 84.69 136 ILE A O 1
ATOM 1136 N N . ILE A 1 137 ? -2.914 7.795 23.879 1.00 85.25 137 ILE A N 1
ATOM 1137 C CA . ILE A 1 137 ? -3.602 8.026 25.167 1.00 85.25 137 ILE A CA 1
ATOM 1138 C C . ILE A 1 137 ? -4.519 9.261 25.131 1.00 85.25 137 ILE A C 1
ATOM 1140 O O . ILE A 1 137 ? -5.504 9.312 25.863 1.00 85.25 137 ILE A O 1
ATOM 1144 N N . ASN A 1 138 ? -4.194 10.263 24.310 1.00 81.12 138 ASN A N 1
ATOM 1145 C CA . ASN A 1 138 ? -4.927 11.530 24.240 1.00 81.12 138 ASN A CA 1
ATOM 1146 C C . ASN A 1 138 ? -6.056 11.540 23.189 1.00 81.12 138 ASN A C 1
ATOM 1148 O O . ASN A 1 138 ? -6.571 12.618 22.880 1.00 81.12 138 ASN A O 1
ATOM 1152 N N . THR A 1 139 ? -6.395 10.379 22.618 1.00 72.44 139 THR A N 1
ATOM 1153 C CA . THR A 1 139 ? -7.482 10.203 21.637 1.00 72.44 139 THR A CA 1
ATOM 1154 C C . THR A 1 139 ? -8.779 9.823 22.343 1.00 72.44 139 THR A C 1
ATOM 1156 O O . THR A 1 139 ? -9.835 10.368 21.952 1.00 72.44 139 THR A O 1
#

Foldseek 3Di:
DPDDDDDLVVVQVVCVVVDPDNCLSVQLVVQLVVVVVVCVVVVHDDDSVVSSVVSVVVSCCLRVPPCLCVLCVVCVVVVHDQAVDEAEDQALSVQLSNVVSVHQYEHAPPDPDDNDPPGDDHPYYYNDDVVVVVVVVVD

Sequence (139 aa):
MNETLLNMYLLKEQFDKHFDDKYVLKYWFTKLLYSSSIMGIMDEYRNFGELAEVALENLFFENNKPFKDIYLSGAKQEGLQTEDIVMVATHDWDLFGAKKAGLTTAYIKRKEEIYHPFYLQADFNTSNLPDLIQQIINT

Organism: NCBI:txid652676